Protein AF-A0A2S9M9C8-F1 (afdb_monomer_lite)

Radius of gyration: 14.32 Å; chains: 1; bounding box: 35×39×34 Å

pLDDT: mean 86.21, std 11.8, range [47.25, 96.44]

Structure (mmCIF, N/CA/C/O backbone):
data_AF-A0A2S9M9C8-F1
#
_entry.id   AF-A0A2S9M9C8-F1
#
loop_
_atom_site.group_PDB
_atom_site.id
_atom_site.type_symbol
_atom_site.label_atom_id
_atom_site.label_alt_id
_atom_site.label_comp_id
_atom_site.label_asym_id
_atom_site.label_entity_id
_atom_site.label_seq_id
_atom_site.pdbx_PDB_ins_code
_atom_site.Cartn_x
_atom_site.Cartn_y
_atom_site.Cartn_z
_atom_site.occupancy
_atom_site.B_iso_or_equiv
_atom_site.auth_seq_id
_atom_site.auth_comp_id
_atom_site.auth_asym_id
_atom_site.auth_atom_id
_atom_site.pdbx_PDB_model_num
ATOM 1 N N . MET A 1 1 ? -3.868 0.218 -15.390 1.00 75.62 1 MET A N 1
ATOM 2 C CA . MET A 1 1 ? -3.530 -1.214 -15.630 1.00 75.62 1 MET A CA 1
ATOM 3 C C . MET A 1 1 ? -2.716 -1.787 -14.476 1.00 75.62 1 MET A C 1
ATOM 5 O O . MET A 1 1 ? -2.945 -2.938 -14.125 1.00 75.62 1 MET A O 1
ATOM 9 N N . LEU A 1 2 ? -1.808 -1.004 -13.878 1.00 87.56 2 LEU A N 1
ATOM 10 C CA . LEU A 1 2 ? -1.054 -1.394 -12.682 1.00 87.56 2 LEU A CA 1
ATOM 11 C C . LEU A 1 2 ? -1.980 -1.671 -11.487 1.00 87.56 2 LEU A C 1
ATOM 13 O O . LEU A 1 2 ? -1.859 -2.704 -10.843 1.00 87.56 2 LEU A O 1
ATOM 17 N N . GLU A 1 3 ? -2.962 -0.802 -11.263 1.00 91.44 3 GLU A N 1
ATOM 18 C CA . GLU A 1 3 ? -3.933 -0.852 -10.165 1.00 91.44 3 GLU A CA 1
ATOM 19 C C . GLU A 1 3 ? -4.700 -2.180 -10.150 1.00 91.44 3 GLU A C 1
ATOM 21 O O . GLU A 1 3 ? -4.811 -2.836 -9.120 1.00 91.44 3 GLU A O 1
ATOM 26 N N . ALA A 1 4 ? -5.183 -2.621 -11.315 1.00 91.38 4 ALA A N 1
ATOM 27 C CA . ALA A 1 4 ? -5.888 -3.894 -11.448 1.00 91.38 4 ALA A CA 1
ATOM 28 C C . ALA A 1 4 ? -4.972 -5.093 -11.144 1.00 91.38 4 ALA A C 1
ATOM 30 O O . ALA A 1 4 ? -5.393 -6.037 -10.479 1.00 91.38 4 ALA A O 1
ATOM 31 N N . GLY A 1 5 ? -3.713 -5.051 -11.595 1.00 92.31 5 GLY A N 1
ATOM 32 C CA . GLY A 1 5 ? -2.725 -6.092 -11.303 1.00 92.31 5 GLY A CA 1
ATOM 33 C C . GLY A 1 5 ? -2.401 -6.184 -9.812 1.00 92.31 5 GLY A C 1
ATOM 34 O O . GLY A 1 5 ? -2.420 -7.273 -9.243 1.00 92.31 5 GLY A O 1
ATOM 35 N N . VAL A 1 6 ? -2.186 -5.037 -9.165 1.00 94.50 6 VAL A N 1
ATOM 36 C CA . VAL A 1 6 ? -1.969 -4.946 -7.715 1.00 94.50 6 VAL A CA 1
ATOM 37 C C . VAL A 1 6 ? -3.194 -5.440 -6.951 1.00 94.50 6 VAL A C 1
ATOM 39 O O . VAL A 1 6 ? -3.050 -6.213 -6.009 1.00 94.50 6 VAL A O 1
ATOM 42 N N . GLY A 1 7 ? -4.399 -5.058 -7.377 1.00 93.81 7 GLY A N 1
ATOM 43 C CA . GLY A 1 7 ? -5.638 -5.526 -6.763 1.00 93.81 7 GLY A CA 1
ATOM 44 C C . GLY A 1 7 ? -5.786 -7.047 -6.826 1.00 93.81 7 GLY A C 1
ATOM 45 O O . GLY A 1 7 ? -6.063 -7.681 -5.811 1.00 93.81 7 GLY A O 1
ATOM 46 N N . ASN A 1 8 ? -5.514 -7.652 -7.984 1.00 92.94 8 ASN A N 1
ATOM 47 C CA . ASN A 1 8 ? -5.531 -9.108 -8.132 1.00 92.94 8 ASN A CA 1
ATOM 48 C C . ASN A 1 8 ? -4.472 -9.789 -7.258 1.00 92.94 8 ASN A C 1
ATOM 50 O O . ASN A 1 8 ? -4.750 -10.816 -6.645 1.00 92.94 8 ASN A O 1
ATOM 54 N N . LEU A 1 9 ? -3.270 -9.215 -7.173 1.00 92.50 9 LEU A N 1
ATOM 55 C CA . LEU A 1 9 ? -2.205 -9.739 -6.324 1.00 92.50 9 LEU A CA 1
ATOM 56 C C . LEU A 1 9 ? -2.604 -9.714 -4.844 1.00 92.50 9 LEU A C 1
ATOM 58 O O . LEU A 1 9 ? -2.490 -10.733 -4.169 1.00 92.50 9 LEU A O 1
ATOM 62 N N . MET A 1 10 ? -3.148 -8.597 -4.359 1.00 93.19 10 MET A N 1
ATOM 63 C CA . MET A 1 10 ? -3.658 -8.496 -2.988 1.00 93.19 10 MET A CA 1
ATOM 64 C C . MET A 1 10 ? -4.774 -9.516 -2.722 1.00 93.19 10 MET A C 1
ATOM 66 O O . MET A 1 10 ? -4.770 -10.180 -1.687 1.00 93.19 10 MET A O 1
ATOM 70 N N . PHE A 1 11 ? -5.688 -9.711 -3.676 1.00 92.50 11 PHE A N 1
ATOM 71 C CA . PHE A 1 11 ? -6.727 -10.736 -3.574 1.00 92.50 11 PHE A CA 1
ATOM 72 C C . PHE A 1 11 ? -6.142 -12.154 -3.466 1.00 92.50 11 PHE A C 1
ATOM 74 O O . PHE A 1 11 ? -6.546 -12.917 -2.592 1.00 92.50 11 PHE A O 1
ATOM 81 N N . MET A 1 12 ? -5.145 -12.500 -4.289 1.00 90.44 12 MET A N 1
ATOM 82 C CA . MET A 1 12 ? -4.457 -13.800 -4.212 1.00 90.44 12 MET A CA 1
ATOM 83 C C . MET A 1 12 ? -3.737 -14.011 -2.872 1.00 90.44 12 MET A C 1
ATOM 85 O O . MET A 1 12 ? -3.585 -15.144 -2.419 1.00 90.44 12 MET A O 1
ATOM 89 N N . TYR A 1 13 ? -3.338 -12.925 -2.209 1.00 90.38 13 TYR A N 1
ATOM 90 C CA . TYR A 1 13 ? -2.765 -12.947 -0.863 1.00 90.38 13 TYR A CA 1
ATOM 91 C C . TYR A 1 13 ? -3.808 -13.028 0.262 1.00 90.38 13 TYR A C 1
ATOM 93 O O . TYR A 1 13 ? -3.425 -13.074 1.429 1.00 90.38 13 TYR A O 1
ATOM 101 N N . GLY A 1 14 ? -5.103 -13.072 -0.067 1.00 91.31 14 GLY A N 1
ATOM 102 C CA . GLY A 1 14 ? -6.199 -13.232 0.890 1.00 91.31 14 GLY A CA 1
ATOM 103 C C . GLY A 1 14 ? -6.798 -11.924 1.408 1.00 91.31 14 GLY A C 1
ATOM 104 O O . GLY A 1 14 ? -7.544 -11.952 2.385 1.00 91.31 14 GLY A O 1
ATOM 105 N N . PHE A 1 15 ? -6.486 -10.781 0.790 1.00 94.69 15 PHE A N 1
ATOM 106 C CA . PHE A 1 15 ? -7.106 -9.505 1.144 1.00 94.69 15 PHE A CA 1
ATOM 107 C C . PHE A 1 15 ? -8.473 -9.339 0.470 1.00 94.69 15 PHE A C 1
ATOM 109 O O . PHE A 1 15 ? -8.662 -9.692 -0.696 1.00 94.69 15 PHE A O 1
ATOM 116 N N . ALA A 1 16 ? -9.409 -8.702 1.171 1.00 94.69 16 ALA A N 1
ATOM 117 C CA . ALA A 1 16 ? -10.585 -8.113 0.544 1.00 94.69 16 ALA A CA 1
ATOM 118 C C . ALA A 1 16 ? -10.184 -6.782 -0.107 1.00 94.69 16 ALA A C 1
ATOM 120 O O . ALA A 1 16 ? -9.731 -5.864 0.578 1.00 94.69 16 ALA A O 1
ATOM 121 N N . VAL A 1 17 ? -10.328 -6.672 -1.429 1.00 93.94 17 VAL A N 1
ATOM 122 C CA . VAL A 1 17 ? -9.839 -5.519 -2.199 1.00 93.94 17 VAL A CA 1
ATOM 123 C C . VAL A 1 17 ? -11.003 -4.687 -2.717 1.00 93.94 17 VAL A C 1
ATOM 125 O O . VAL A 1 17 ? -11.878 -5.195 -3.412 1.00 93.94 17 VAL A O 1
ATOM 128 N N . ASN A 1 18 ? -10.975 -3.391 -2.418 1.00 88.69 18 ASN A N 1
ATOM 129 C CA . ASN A 1 18 ? -11.917 -2.405 -2.929 1.00 88.69 18 ASN A CA 1
ATOM 130 C C . ASN A 1 18 ? -11.172 -1.441 -3.864 1.00 88.69 18 ASN A C 1
ATOM 132 O O . ASN A 1 18 ? -10.423 -0.588 -3.377 1.00 88.69 18 ASN A O 1
ATOM 136 N N . PRO A 1 19 ? -11.339 -1.559 -5.193 1.00 81.88 19 PRO A N 1
ATOM 137 C CA . PRO A 1 19 ? -10.833 -0.557 -6.117 1.00 81.88 19 PRO A CA 1
ATOM 138 C C . PRO A 1 19 ? -11.660 0.721 -5.973 1.00 81.88 19 PRO A C 1
ATOM 140 O O . PRO A 1 19 ? -12.880 0.704 -6.134 1.00 81.88 19 PRO A O 1
ATOM 143 N N . LEU A 1 20 ? -10.997 1.825 -5.640 1.00 78.25 20 LEU A N 1
ATOM 144 C CA . LEU A 1 20 ? -11.653 3.111 -5.399 1.00 78.25 20 LEU A CA 1
ATOM 145 C C . LEU A 1 20 ? -11.458 4.098 -6.552 1.00 78.25 20 LEU A C 1
ATOM 147 O O . LEU A 1 20 ? -12.177 5.093 -6.630 1.00 78.25 20 LEU A O 1
ATOM 151 N N . SER A 1 21 ? -10.546 3.805 -7.480 1.00 62.62 21 SER A N 1
ATOM 152 C CA . SER A 1 21 ? -10.383 4.539 -8.733 1.00 62.62 21 SER A CA 1
ATOM 153 C C . SER A 1 21 ? -11.603 4.338 -9.649 1.00 62.62 21 SER A C 1
ATOM 155 O O . SER A 1 21 ? -11.618 3.535 -10.578 1.00 62.62 21 SER A O 1
ATOM 157 N N . SER A 1 22 ? -12.672 5.086 -9.376 1.00 53.38 22 SER A N 1
ATOM 158 C CA . SER A 1 22 ? -13.850 5.216 -10.236 1.00 53.38 22 SER A CA 1
ATOM 159 C C . SER A 1 22 ? -14.117 6.690 -10.548 1.00 53.38 22 SER A C 1
ATOM 161 O O . SER A 1 22 ? -13.719 7.581 -9.797 1.00 53.38 22 SER A O 1
ATOM 163 N N . HIS A 1 23 ? -14.815 6.961 -11.655 1.00 47.25 23 HIS A N 1
ATOM 164 C CA . HIS A 1 23 ? -15.101 8.303 -12.190 1.00 47.25 23 HIS A CA 1
ATOM 165 C C . HIS A 1 23 ? -15.814 9.283 -11.227 1.00 47.25 23 HIS A C 1
ATOM 167 O O . HIS A 1 23 ? -16.009 10.442 -11.587 1.00 47.25 23 HIS A O 1
ATOM 173 N N . PHE A 1 24 ? -16.199 8.849 -10.024 1.00 47.38 24 PHE A N 1
ATOM 174 C CA . PHE A 1 24 ? -16.956 9.635 -9.047 1.00 47.38 24 PHE A CA 1
ATOM 175 C C . PHE A 1 24 ? -16.119 10.155 -7.868 1.00 47.38 24 PHE A C 1
ATOM 177 O O . PHE A 1 24 ? -16.614 10.973 -7.097 1.00 47.38 24 PHE A O 1
ATOM 184 N N . THR A 1 25 ? -14.861 9.725 -7.724 1.00 53.81 25 THR A N 1
ATOM 185 C CA . THR A 1 25 ? -13.997 10.120 -6.602 1.00 53.81 25 THR A CA 1
ATOM 186 C C . THR A 1 25 ? -12.633 10.579 -7.108 1.00 53.81 25 THR A C 1
ATOM 188 O O . THR A 1 25 ? -11.724 9.779 -7.304 1.00 53.81 25 THR A O 1
ATOM 191 N N . THR A 1 26 ? -12.474 11.885 -7.319 1.00 54.28 26 THR A N 1
ATOM 192 C CA . THR A 1 26 ? -11.226 12.491 -7.821 1.00 54.28 26 THR A CA 1
ATOM 193 C C . THR A 1 26 ? -10.076 12.508 -6.809 1.00 54.28 26 THR A C 1
ATOM 195 O O . THR A 1 26 ? -8.959 12.837 -7.191 1.00 54.28 26 THR A O 1
ATOM 198 N N . ASP A 1 27 ? -10.334 12.171 -5.540 1.00 64.00 27 ASP A N 1
ATOM 199 C CA . ASP A 1 27 ? -9.355 12.280 -4.443 1.00 64.00 27 ASP A CA 1
ATOM 200 C C . ASP A 1 27 ? -9.261 11.006 -3.575 1.00 64.00 27 ASP A C 1
ATOM 202 O O . ASP A 1 27 ? -8.746 11.024 -2.458 1.00 64.00 27 ASP A O 1
ATOM 206 N N . ALA A 1 28 ? -9.777 9.874 -4.066 1.00 71.25 28 ALA A N 1
ATOM 207 C CA . ALA A 1 28 ? -9.666 8.591 -3.369 1.00 71.25 28 ALA A CA 1
ATOM 208 C C . ALA A 1 28 ? -8.297 7.935 -3.607 1.00 71.25 28 ALA A C 1
ATOM 210 O O . ALA A 1 28 ? -7.618 8.251 -4.581 1.00 71.25 28 ALA A O 1
ATOM 211 N N . ALA A 1 29 ? -7.879 7.045 -2.697 1.00 81.75 29 ALA A N 1
ATOM 212 C CA . ALA A 1 29 ? -6.753 6.139 -2.954 1.00 81.75 29 ALA A CA 1
ATOM 213 C C . ALA A 1 29 ? -7.054 5.249 -4.168 1.00 81.75 29 ALA A C 1
ATOM 215 O O . ALA A 1 29 ? -8.223 5.059 -4.496 1.00 81.75 29 ALA A O 1
ATOM 216 N N . ASP A 1 30 ? -6.043 4.670 -4.812 1.00 88.75 30 ASP A N 1
ATOM 217 C CA . ASP A 1 30 ? -6.299 3.766 -5.939 1.00 88.75 30 ASP A CA 1
ATOM 218 C C . ASP A 1 30 ? -7.029 2.499 -5.471 1.00 88.75 30 ASP A C 1
ATOM 220 O O . ASP A 1 30 ? -8.019 2.083 -6.084 1.00 88.75 30 ASP A O 1
ATOM 224 N N . LEU A 1 31 ? -6.568 1.907 -4.362 1.00 92.44 31 LEU A N 1
ATOM 225 C CA . LEU A 1 31 ? -7.139 0.694 -3.774 1.00 92.44 31 LEU A CA 1
ATOM 226 C C . LEU A 1 31 ? -7.152 0.774 -2.240 1.00 92.44 31 LEU A C 1
ATOM 228 O O . LEU A 1 31 ? -6.243 1.332 -1.621 1.00 92.44 31 LEU A O 1
ATOM 232 N N . LEU A 1 32 ? -8.136 0.117 -1.626 1.00 94.31 32 LEU A N 1
ATOM 233 C CA . LEU A 1 32 ? -8.059 -0.333 -0.234 1.00 94.31 32 LEU A CA 1
ATOM 234 C C . LEU A 1 32 ? -7.975 -1.856 -0.207 1.00 94.31 32 LEU A C 1
ATOM 236 O O . LEU A 1 32 ? -8.789 -2.523 -0.845 1.00 94.31 32 LEU A O 1
ATOM 240 N N . ALA A 1 33 ? -7.033 -2.402 0.555 1.00 95.56 33 ALA A N 1
ATOM 241 C CA . ALA A 1 33 ? -6.942 -3.837 0.804 1.00 95.56 33 ALA A CA 1
ATOM 242 C C . ALA A 1 33 ? -7.103 -4.112 2.301 1.00 95.56 33 ALA A C 1
ATOM 244 O O . ALA A 1 33 ? -6.382 -3.547 3.118 1.00 95.56 33 ALA A O 1
ATOM 245 N N . VAL A 1 34 ? -8.055 -4.968 2.661 1.00 96.44 34 VAL A N 1
ATOM 246 C CA . VAL A 1 34 ? -8.406 -5.278 4.051 1.00 96.44 34 VAL A CA 1
ATOM 247 C C . VAL A 1 34 ? -8.031 -6.724 4.355 1.00 96.44 34 VAL A C 1
ATOM 249 O O . VAL A 1 34 ? -8.436 -7.642 3.642 1.00 96.44 34 VAL A O 1
ATOM 252 N N . SER A 1 35 ? -7.220 -6.914 5.390 1.00 96.06 35 SER A N 1
ATOM 253 C CA . SER A 1 35 ? -6.862 -8.237 5.915 1.00 96.06 35 SER A CA 1
ATOM 254 C C . SER A 1 35 ? -8.021 -8.849 6.723 1.00 96.06 35 SER A C 1
ATOM 256 O O . SER A 1 35 ? -8.894 -8.105 7.176 1.00 96.06 35 SER A O 1
ATOM 258 N N . PRO A 1 36 ? -8.061 -10.175 6.940 1.00 94.81 36 PRO A N 1
ATOM 259 C CA . PRO A 1 36 ? -9.093 -10.821 7.753 1.00 94.81 36 PRO A CA 1
ATOM 260 C C . PRO A 1 36 ? -9.236 -10.256 9.173 1.00 94.81 36 PRO A C 1
ATOM 262 O O . PRO A 1 36 ? -10.360 -10.148 9.659 1.00 94.81 36 PRO A O 1
ATOM 265 N N . ASN A 1 37 ? -8.143 -9.824 9.813 1.00 94.12 37 ASN A N 1
ATOM 266 C CA . ASN A 1 37 ? -8.190 -9.153 11.120 1.00 94.12 37 ASN A CA 1
ATOM 267 C C . ASN A 1 37 ? -8.665 -7.691 11.054 1.00 94.12 37 ASN A C 1
ATOM 269 O O . ASN A 1 37 ? -8.708 -7.014 12.076 1.00 94.12 37 ASN A O 1
ATOM 273 N N . GLY A 1 38 ? -9.007 -7.180 9.871 1.00 93.88 38 GLY A N 1
ATOM 274 C CA . GLY A 1 38 ? -9.546 -5.836 9.675 1.00 93.88 38 GLY A CA 1
ATOM 275 C C . GLY A 1 38 ? -8.496 -4.745 9.460 1.00 93.88 38 GLY A C 1
ATOM 276 O O . GLY A 1 38 ? -8.873 -3.603 9.212 1.00 93.88 38 GLY A O 1
ATOM 277 N N . ASN A 1 39 ? -7.194 -5.060 9.502 1.00 95.88 39 ASN A N 1
ATOM 278 C CA . ASN A 1 39 ? -6.160 -4.077 9.168 1.00 95.88 39 ASN A CA 1
ATOM 279 C C . ASN A 1 39 ? -6.263 -3.675 7.693 1.00 95.88 39 ASN A C 1
ATOM 281 O O . ASN A 1 39 ? -6.507 -4.530 6.834 1.00 95.88 39 ASN A O 1
ATOM 285 N N . VAL A 1 40 ? -6.042 -2.394 7.405 1.00 95.69 40 VAL A N 1
ATOM 286 C CA . VAL A 1 40 ? -6.279 -1.794 6.090 1.00 95.69 40 VAL A CA 1
ATOM 287 C C . VAL A 1 40 ? -4.982 -1.266 5.491 1.00 95.69 40 VAL A C 1
ATOM 289 O O . VAL A 1 40 ? -4.291 -0.454 6.097 1.00 95.69 40 VAL A O 1
ATOM 292 N N . ALA A 1 41 ? -4.666 -1.677 4.267 1.00 96.25 41 ALA A N 1
ATOM 293 C CA . ALA A 1 41 ? -3.656 -1.037 3.439 1.00 96.25 41 ALA A CA 1
ATOM 294 C C . ALA A 1 41 ? -4.321 -0.005 2.516 1.00 96.25 41 ALA A C 1
ATOM 296 O O . ALA A 1 41 ? -5.242 -0.336 1.764 1.00 96.25 41 ALA A O 1
ATOM 297 N N . VAL A 1 42 ? -3.843 1.239 2.568 1.00 95.31 42 VAL A N 1
ATOM 298 C CA . VAL A 1 42 ? -4.247 2.330 1.670 1.00 95.31 42 VAL A CA 1
ATOM 299 C C . VAL A 1 42 ? -3.209 2.413 0.566 1.00 95.31 42 VAL A C 1
ATOM 301 O O . VAL A 1 42 ? -2.055 2.728 0.844 1.00 95.31 42 VAL A O 1
ATOM 304 N N . ILE A 1 43 ? -3.588 2.087 -0.668 1.00 94.81 43 ILE A N 1
ATOM 305 C CA . ILE A 1 43 ? -2.624 1.807 -1.733 1.00 94.81 43 ILE A CA 1
ATOM 306 C C . ILE A 1 43 ? -2.717 2.854 -2.837 1.00 94.81 43 ILE A C 1
ATOM 308 O O . ILE A 1 43 ? -3.797 3.174 -3.333 1.00 94.81 43 ILE A O 1
ATOM 312 N N . GLU A 1 44 ? -1.553 3.331 -3.257 1.00 93.31 44 GLU A N 1
ATOM 313 C CA . GLU A 1 44 ? -1.358 4.204 -4.406 1.00 93.31 44 GLU A CA 1
ATOM 314 C C . GLU A 1 44 ? -0.398 3.576 -5.403 1.00 93.31 44 GLU A C 1
ATOM 316 O O . GLU A 1 44 ? 0.706 3.182 -5.047 1.00 93.31 44 GLU A O 1
ATOM 321 N N . CYS A 1 45 ? -0.792 3.524 -6.666 1.00 92.44 45 CYS A N 1
ATOM 322 C CA . CYS A 1 45 ? -0.021 2.957 -7.756 1.00 92.44 45 CYS A CA 1
ATOM 323 C C . CYS A 1 45 ? 0.591 4.077 -8.607 1.00 92.44 45 CYS A C 1
ATOM 325 O O . CYS A 1 45 ? -0.032 5.096 -8.902 1.00 92.44 45 CYS A O 1
ATOM 327 N N . THR A 1 46 ? 1.840 3.924 -9.025 1.00 91.50 46 THR A N 1
ATOM 328 C CA . THR A 1 46 ? 2.493 4.852 -9.955 1.00 91.50 46 THR A CA 1
ATOM 329 C C . THR A 1 46 ? 3.425 4.098 -10.890 1.00 91.50 46 THR A C 1
ATOM 331 O O . THR A 1 46 ? 3.992 3.075 -10.530 1.00 91.50 46 THR A O 1
ATOM 334 N N . THR A 1 47 ? 3.606 4.593 -12.108 1.00 89.12 47 THR A N 1
ATOM 335 C CA . THR A 1 47 ? 4.599 4.046 -13.046 1.00 89.12 47 THR A CA 1
ATOM 336 C C . THR A 1 47 ? 5.866 4.900 -13.130 1.00 89.12 47 THR A C 1
ATOM 338 O O . THR A 1 47 ? 6.741 4.629 -13.946 1.00 89.12 47 THR A O 1
ATOM 341 N N . GLY A 1 48 ? 5.955 5.959 -12.321 1.00 85.50 48 GLY A N 1
ATOM 342 C CA . GLY A 1 48 ? 7.086 6.885 -12.272 1.00 85.50 48 GLY A CA 1
ATOM 343 C C . GLY A 1 48 ? 7.496 7.207 -10.837 1.00 85.50 48 GLY A C 1
ATOM 344 O O . GLY A 1 48 ? 7.238 6.424 -9.920 1.00 85.50 48 GLY A O 1
ATOM 345 N N . ALA A 1 49 ? 8.121 8.372 -10.642 1.00 86.75 49 ALA A N 1
ATOM 346 C CA . ALA A 1 49 ? 8.612 8.801 -9.335 1.00 86.75 49 ALA A CA 1
ATOM 347 C C . ALA A 1 49 ? 7.508 8.746 -8.263 1.00 86.75 49 ALA A C 1
ATOM 349 O O . ALA A 1 49 ? 6.382 9.206 -8.481 1.00 86.75 49 ALA A O 1
ATOM 350 N N . ILE A 1 50 ? 7.845 8.191 -7.097 1.00 88.31 50 ILE A N 1
ATOM 351 C CA . ILE A 1 50 ? 6.894 7.981 -5.993 1.00 88.31 50 ILE A CA 1
ATOM 352 C C . ILE A 1 50 ? 6.449 9.294 -5.340 1.00 88.31 50 ILE A C 1
ATOM 354 O O . ILE A 1 50 ? 5.333 9.389 -4.833 1.00 88.31 50 ILE A O 1
ATOM 358 N N . ASN A 1 51 ? 7.284 10.333 -5.419 1.00 82.12 51 ASN A N 1
ATOM 359 C CA . ASN A 1 51 ? 7.008 11.666 -4.893 1.00 82.12 51 ASN A CA 1
ATOM 360 C C . ASN A 1 51 ? 6.691 12.684 -6.002 1.00 82.12 51 ASN A C 1
ATOM 362 O O . ASN A 1 51 ? 7.215 13.794 -6.031 1.00 82.12 51 ASN A O 1
ATOM 366 N N . ASN A 1 52 ? 5.833 12.310 -6.951 1.00 75.62 52 ASN A N 1
ATOM 367 C CA . ASN A 1 52 ? 5.353 13.247 -7.964 1.00 75.62 52 ASN A CA 1
ATOM 368 C C . ASN A 1 52 ? 4.110 14.002 -7.455 1.00 75.62 52 ASN A C 1
ATOM 370 O O . ASN A 1 52 ? 3.196 13.386 -6.907 1.00 75.62 52 ASN A O 1
ATOM 374 N N . ASN A 1 53 ? 4.053 15.326 -7.631 1.00 73.38 53 ASN A N 1
ATOM 375 C CA . ASN A 1 53 ? 2.889 16.167 -7.300 1.00 73.38 53 ASN A CA 1
ATOM 376 C C . ASN A 1 53 ? 2.331 16.004 -5.864 1.00 73.38 53 ASN A C 1
ATOM 378 O O . ASN A 1 53 ? 1.118 16.075 -5.650 1.00 73.38 53 ASN A O 1
ATOM 382 N N . GLY A 1 54 ? 3.194 15.755 -4.871 1.00 80.00 54 GLY A N 1
ATOM 383 C CA . GLY A 1 54 ? 2.782 15.614 -3.465 1.00 80.00 54 GLY A CA 1
ATOM 384 C C . GLY A 1 54 ? 1.987 14.337 -3.160 1.00 80.00 54 GLY A C 1
ATOM 385 O O . GLY A 1 54 ? 1.277 14.277 -2.155 1.00 80.00 54 GLY A O 1
ATOM 386 N N . LYS A 1 55 ? 2.090 13.311 -4.017 1.00 83.06 55 LYS A N 1
ATOM 387 C CA . LYS A 1 55 ? 1.357 12.041 -3.895 1.00 83.06 55 LYS A CA 1
ATOM 388 C C . LYS A 1 55 ? 1.578 11.342 -2.547 1.00 83.06 55 LYS A C 1
ATOM 390 O O . LYS A 1 55 ? 0.612 10.858 -1.960 1.00 83.06 55 LYS A O 1
ATOM 395 N N . LEU A 1 56 ? 2.803 11.374 -2.011 1.00 89.12 56 LEU A N 1
ATOM 396 C CA . LEU A 1 56 ? 3.112 10.834 -0.678 1.00 89.12 56 LEU A CA 1
ATOM 397 C C . LEU A 1 56 ? 2.330 11.548 0.432 1.00 89.12 56 LEU A C 1
ATOM 399 O O . LEU A 1 56 ? 1.740 10.895 1.287 1.0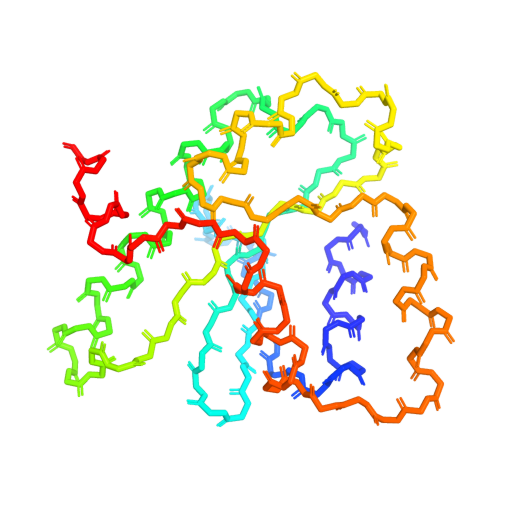0 89.12 56 LEU A O 1
ATOM 403 N N . SER A 1 57 ? 2.264 12.882 0.392 1.00 89.19 57 SER A N 1
ATOM 404 C CA . SER A 1 57 ? 1.511 13.669 1.375 1.00 89.19 57 SER A CA 1
ATOM 405 C C . SER A 1 57 ? 0.010 13.384 1.303 1.00 89.19 57 SER A C 1
ATOM 407 O O . SER A 1 57 ? -0.637 13.223 2.332 1.00 89.19 57 SER A O 1
ATOM 409 N N . LYS A 1 58 ? -0.549 13.248 0.093 1.00 89.25 58 LYS A N 1
ATOM 410 C CA . LYS A 1 58 ? -1.962 12.872 -0.091 1.00 89.25 58 LYS A CA 1
ATOM 411 C C . LYS A 1 58 ? -2.260 11.461 0.411 1.00 89.25 58 LYS A C 1
ATOM 413 O O . LYS A 1 58 ? -3.325 11.206 0.968 1.00 89.25 58 LYS A O 1
ATOM 418 N N . LEU A 1 59 ? -1.336 10.523 0.207 1.00 91.44 59 LEU A N 1
ATOM 419 C CA . LEU A 1 59 ? -1.463 9.171 0.741 1.00 91.44 59 LEU A CA 1
ATOM 420 C C . LEU A 1 59 ? -1.491 9.178 2.273 1.00 91.44 59 LEU A C 1
ATOM 422 O O . LEU A 1 59 ? -2.384 8.566 2.853 1.00 91.44 59 LEU A O 1
ATOM 426 N N . LEU A 1 60 ? -0.583 9.918 2.909 1.00 91.75 60 LEU A N 1
ATOM 427 C CA . LEU A 1 60 ? -0.558 10.071 4.365 1.00 91.75 60 LEU A CA 1
ATOM 428 C C . LEU A 1 60 ? -1.846 10.700 4.896 1.00 91.75 60 LEU A C 1
ATOM 430 O O . LEU A 1 60 ? -2.450 10.143 5.805 1.00 91.75 60 LEU A O 1
ATOM 434 N N . ALA A 1 61 ? -2.323 11.785 4.279 1.00 90.38 61 ALA A N 1
ATOM 435 C CA . ALA A 1 61 ? -3.576 12.431 4.671 1.00 90.38 61 ALA A CA 1
ATOM 436 C C . ALA A 1 61 ? -4.775 11.467 4.603 1.00 90.38 61 ALA A C 1
ATOM 438 O O . ALA A 1 61 ? -5.616 11.445 5.499 1.00 90.38 61 ALA A O 1
ATOM 439 N N . ARG A 1 62 ? -4.842 10.616 3.570 1.00 89.62 62 ARG A N 1
ATOM 440 C CA . ARG A 1 62 ? -5.905 9.605 3.442 1.00 89.62 62 ARG A CA 1
ATOM 441 C C . ARG A 1 62 ? -5.777 8.482 4.463 1.00 89.62 62 ARG A C 1
ATOM 443 O O . ARG A 1 62 ? -6.794 8.046 4.996 1.00 89.62 62 ARG A O 1
ATOM 450 N N . ALA A 1 63 ? -4.558 8.031 4.747 1.00 92.88 63 ALA A N 1
ATOM 451 C CA . ALA A 1 63 ? -4.310 7.042 5.790 1.00 92.88 63 ALA A CA 1
ATOM 452 C C . ALA A 1 63 ? -4.696 7.585 7.176 1.00 92.88 63 ALA A C 1
ATOM 454 O O . ALA A 1 63 ? -5.397 6.901 7.917 1.00 92.88 63 ALA A O 1
ATOM 455 N N . ALA A 1 64 ? -4.330 8.832 7.484 1.00 92.38 64 ALA A N 1
ATOM 456 C CA . ALA A 1 64 ? -4.689 9.510 8.726 1.00 92.38 64 ALA A CA 1
ATOM 457 C C . ALA A 1 64 ? -6.208 9.685 8.871 1.00 92.38 64 ALA A C 1
ATOM 459 O O . ALA A 1 64 ? -6.773 9.314 9.894 1.00 92.38 64 ALA A O 1
ATOM 460 N N . ALA A 1 65 ? -6.892 10.160 7.825 1.00 91.25 65 ALA A N 1
ATOM 461 C CA . ALA A 1 65 ? -8.346 10.318 7.842 1.00 91.25 65 ALA A CA 1
ATOM 462 C C . ALA A 1 65 ? -9.090 8.979 7.995 1.00 91.25 65 ALA A C 1
ATOM 464 O O . ALA A 1 65 ? -10.167 8.926 8.590 1.00 91.25 65 ALA A O 1
ATOM 465 N N . LEU A 1 66 ? -8.548 7.887 7.442 1.00 91.88 66 LEU A N 1
ATOM 466 C CA . LEU A 1 66 ? -9.098 6.552 7.661 1.00 91.88 66 LEU A CA 1
ATOM 467 C C . LEU A 1 66 ? -8.881 6.098 9.107 1.00 91.88 66 LEU A C 1
ATOM 469 O O . LEU A 1 66 ? -9.827 5.619 9.726 1.00 91.88 66 LEU A O 1
ATOM 473 N N . LEU A 1 67 ? -7.671 6.271 9.640 1.00 93.75 67 LEU A N 1
ATOM 474 C CA . LEU A 1 67 ? -7.340 5.919 11.019 1.00 93.75 67 LEU A CA 1
ATOM 475 C C . LEU A 1 67 ? -8.249 6.655 12.015 1.00 93.75 67 LEU A C 1
ATOM 477 O O . LEU A 1 67 ? -8.876 6.011 12.849 1.00 93.75 67 LEU A O 1
ATOM 481 N N . GLU A 1 68 ? -8.421 7.968 11.854 1.00 92.31 68 GLU A N 1
ATOM 482 C CA . GLU A 1 68 ? -9.304 8.784 12.696 1.00 92.31 68 GLU A CA 1
ATOM 483 C C . GLU A 1 68 ? -10.754 8.266 12.673 1.00 92.31 68 GLU A C 1
ATOM 485 O O . GLU A 1 68 ? -11.412 8.150 13.707 1.00 92.31 68 GLU A O 1
ATOM 490 N N . LYS A 1 69 ? -11.264 7.876 11.498 1.00 91.31 69 LYS A N 1
ATOM 491 C CA . LYS A 1 69 ? -12.604 7.277 11.384 1.00 91.31 69 LYS A CA 1
ATOM 492 C C . LYS A 1 69 ? -12.696 5.917 12.071 1.00 91.31 69 LYS A C 1
ATOM 494 O O . LYS A 1 69 ? -13.732 5.603 12.659 1.00 91.31 69 LYS A O 1
ATOM 499 N N . LEU A 1 70 ? -11.653 5.093 11.994 1.00 92.38 70 LEU A N 1
ATOM 500 C CA . LEU A 1 70 ? -11.615 3.810 12.697 1.00 92.38 70 LEU A CA 1
ATOM 501 C C . LEU A 1 70 ? -11.634 4.025 14.216 1.00 92.38 70 LEU A C 1
ATOM 503 O O . LEU A 1 70 ? -12.402 3.357 14.906 1.00 92.38 70 LEU A O 1
ATOM 507 N N . GLU A 1 71 ? -10.896 5.011 14.728 1.00 93.06 71 GLU A N 1
ATOM 508 C CA . GLU A 1 71 ? -10.932 5.398 16.143 1.00 93.06 71 GLU A CA 1
ATOM 509 C C . GLU A 1 71 ? -12.328 5.876 16.567 1.00 93.06 71 GLU A C 1
ATOM 511 O O . GLU A 1 71 ? -12.900 5.356 17.528 1.00 93.06 71 GLU A O 1
ATOM 516 N N . GLN A 1 72 ? -12.929 6.795 15.804 1.00 93.38 72 GLN A N 1
ATOM 517 C CA . GLN A 1 72 ? -14.266 7.340 16.075 1.00 93.38 72 GLN A CA 1
ATOM 518 C C . GLN A 1 72 ? -15.377 6.280 16.024 1.00 93.38 72 GLN A C 1
ATOM 520 O O . GLN A 1 72 ? -16.409 6.430 16.678 1.00 93.38 72 GLN A O 1
ATOM 525 N N . THR A 1 73 ? -15.180 5.201 15.263 1.00 92.81 73 THR A N 1
ATOM 526 C CA . THR A 1 73 ? -16.147 4.097 15.131 1.00 92.81 73 THR A CA 1
ATOM 527 C C . THR A 1 73 ? -15.893 2.940 16.102 1.00 92.81 73 THR A C 1
ATOM 529 O O . THR A 1 73 ? -16.564 1.913 16.008 1.00 92.81 73 THR A O 1
ATOM 532 N N . GLY A 1 74 ? -14.970 3.095 17.059 1.00 92.00 74 GLY A N 1
ATOM 533 C CA . GLY A 1 74 ? -14.710 2.099 18.102 1.00 92.00 74 GLY A CA 1
ATOM 534 C C . GLY A 1 74 ? -13.745 0.984 17.693 1.00 92.00 74 GLY A C 1
ATOM 535 O O . GLY A 1 74 ? -13.696 -0.052 18.355 1.00 92.00 74 GLY A O 1
ATOM 536 N N . ASN A 1 75 ? -12.946 1.194 16.643 1.00 94.00 75 ASN A N 1
ATOM 537 C CA . ASN A 1 75 ? -11.958 0.240 16.137 1.00 94.00 75 ASN A CA 1
ATOM 538 C C . ASN A 1 75 ? -10.499 0.743 16.257 1.00 94.00 75 ASN A C 1
ATOM 540 O O . ASN A 1 75 ? -9.729 0.570 15.313 1.00 94.00 75 ASN A O 1
ATOM 544 N N . PRO A 1 76 ? -10.064 1.321 17.399 1.00 91.50 76 PRO A N 1
ATOM 545 C CA . PRO A 1 76 ? -8.728 1.921 17.536 1.00 91.50 76 PRO A CA 1
ATOM 546 C C . PRO A 1 76 ? -7.578 0.899 17.512 1.00 91.50 76 PRO A C 1
ATOM 548 O O . PRO A 1 76 ? -6.413 1.267 17.503 1.00 91.50 76 PRO A O 1
ATOM 551 N N . HIS A 1 77 ? -7.888 -0.397 17.554 1.00 91.00 77 HIS A N 1
ATOM 552 C CA . HIS A 1 77 ? -6.903 -1.475 17.489 1.00 91.00 77 HIS A CA 1
ATOM 553 C C . HIS A 1 77 ? -6.513 -1.837 16.046 1.00 91.00 77 HIS A C 1
ATOM 555 O O . HIS A 1 77 ? -5.523 -2.543 15.846 1.00 91.00 77 HIS A O 1
ATOM 561 N N . LEU A 1 78 ? -7.301 -1.405 15.053 1.00 93.88 78 LEU A N 1
ATOM 562 C CA . LEU A 1 78 ? -7.045 -1.701 13.648 1.00 93.88 78 LEU A CA 1
ATOM 563 C C . LEU A 1 78 ? -5.916 -0.833 13.112 1.00 93.88 78 LEU A C 1
ATOM 565 O O . LEU A 1 78 ? -5.819 0.357 13.405 1.00 93.88 78 LEU A O 1
ATOM 569 N N . LYS A 1 79 ? -5.073 -1.433 12.276 1.00 94.50 79 LYS A N 1
ATOM 570 C CA . LYS A 1 79 ? -3.927 -0.753 11.684 1.00 94.50 79 LYS A CA 1
ATOM 571 C C . LYS A 1 79 ? -4.234 -0.225 10.295 1.00 94.50 79 LYS A C 1
ATOM 573 O O . LYS A 1 79 ? -4.889 -0.899 9.503 1.00 94.50 79 LYS A O 1
ATOM 578 N N . VAL A 1 80 ? -3.689 0.952 9.988 1.00 95.12 80 VAL A N 1
ATOM 579 C CA . VAL A 1 80 ? -3.738 1.555 8.653 1.00 95.12 80 VAL A CA 1
ATOM 580 C C . VAL A 1 80 ? -2.324 1.695 8.102 1.00 95.12 80 VAL A C 1
ATOM 582 O O . VAL A 1 80 ? -1.523 2.453 8.640 1.00 95.12 80 VAL A O 1
ATOM 585 N N . LEU A 1 81 ? -2.026 0.970 7.024 1.00 95.56 81 LEU A N 1
ATOM 586 C CA . LEU A 1 81 ? -0.725 0.971 6.358 1.00 95.56 81 LEU A CA 1
ATOM 587 C C . LEU A 1 81 ? -0.802 1.753 5.034 1.00 95.56 81 LEU A C 1
ATOM 589 O O . LEU A 1 81 ? -1.420 1.267 4.084 1.00 95.56 81 LEU A O 1
ATOM 593 N N . PRO A 1 82 ? -0.182 2.939 4.921 1.00 95.38 82 PRO A N 1
ATOM 594 C CA . PRO A 1 82 ? -0.013 3.593 3.630 1.00 95.38 82 PRO A CA 1
ATOM 595 C C . PRO A 1 82 ? 1.027 2.847 2.782 1.00 95.38 82 PRO A C 1
ATOM 597 O O . PRO A 1 82 ? 2.152 2.611 3.221 1.00 95.38 82 PRO A O 1
ATOM 600 N N . VAL A 1 83 ? 0.659 2.504 1.547 1.00 95.75 83 VAL A N 1
ATOM 601 C CA . VAL A 1 83 ? 1.502 1.777 0.592 1.00 95.75 83 VAL A CA 1
ATOM 602 C C . VAL A 1 83 ? 1.578 2.533 -0.730 1.00 95.75 83 VAL A C 1
ATOM 604 O O . VAL A 1 83 ? 0.553 2.854 -1.331 1.00 95.75 83 VAL A O 1
ATOM 607 N N . VAL A 1 84 ? 2.791 2.760 -1.228 1.00 95.00 84 VAL A N 1
ATOM 608 C CA . VAL A 1 84 ? 3.019 3.147 -2.623 1.00 95.00 84 VAL A CA 1
ATOM 609 C C . VAL A 1 84 ? 3.560 1.954 -3.382 1.00 95.00 84 VAL A C 1
ATOM 611 O O . VAL A 1 84 ? 4.579 1.383 -3.011 1.00 95.00 84 VAL A O 1
ATOM 614 N N . VAL A 1 85 ? 2.900 1.612 -4.477 1.00 95.62 85 VAL A N 1
ATOM 615 C CA . VAL A 1 85 ? 3.352 0.612 -5.433 1.00 95.62 85 VAL A CA 1
ATOM 616 C C . VAL A 1 85 ? 3.892 1.316 -6.667 1.00 95.62 85 VAL A C 1
ATOM 618 O O . VAL A 1 85 ? 3.218 2.169 -7.249 1.00 95.62 85 VAL A O 1
ATOM 621 N N . THR A 1 86 ? 5.096 0.948 -7.093 1.00 94.56 86 THR A N 1
ATOM 622 C CA . THR A 1 86 ? 5.732 1.496 -8.290 1.00 94.56 86 THR A CA 1
ATOM 623 C C . THR A 1 86 ? 6.280 0.417 -9.211 1.00 94.56 86 THR A C 1
ATOM 625 O O . THR A 1 86 ? 6.726 -0.635 -8.765 1.00 94.56 86 THR A O 1
ATOM 628 N N . THR A 1 87 ? 6.274 0.687 -10.518 1.00 94.31 87 THR A N 1
ATOM 629 C CA . THR A 1 87 ? 6.983 -0.142 -11.509 1.00 94.31 87 THR A CA 1
ATOM 630 C C . THR A 1 87 ? 8.459 0.227 -11.645 1.00 94.31 87 THR A C 1
ATOM 632 O O . THR A 1 87 ? 9.156 -0.359 -12.469 1.00 94.31 87 THR A O 1
ATOM 635 N N . MET A 1 88 ? 8.940 1.226 -10.903 1.00 95.12 88 MET A N 1
ATOM 636 C CA . MET A 1 88 ? 10.362 1.545 -10.858 1.00 95.12 88 MET A CA 1
ATOM 637 C C . MET A 1 88 ? 11.123 0.506 -10.034 1.00 95.12 88 MET A C 1
ATOM 639 O O . MET A 1 88 ? 10.611 -0.015 -9.041 1.00 95.12 88 MET A O 1
ATOM 643 N N . LYS A 1 89 ? 12.368 0.259 -10.442 1.00 94.94 89 LYS A N 1
ATOM 644 C CA . LYS A 1 89 ? 13.333 -0.508 -9.657 1.00 94.94 89 LYS A CA 1
ATOM 645 C C . LYS A 1 89 ? 13.740 0.249 -8.408 1.00 94.94 89 LYS A C 1
ATOM 647 O O . LYS A 1 89 ? 13.838 1.478 -8.451 1.00 94.94 89 LYS A O 1
ATOM 652 N N . ARG A 1 90 ? 14.076 -0.482 -7.348 1.00 93.81 90 ARG A N 1
ATOM 653 C CA . ARG A 1 90 ? 14.527 0.104 -6.078 1.00 93.81 90 ARG A CA 1
ATOM 654 C C . ARG A 1 90 ? 15.722 1.044 -6.256 1.00 93.81 90 ARG A C 1
ATOM 656 O O . ARG A 1 90 ? 15.696 2.168 -5.777 1.00 93.81 90 ARG A O 1
ATOM 663 N N . GLU A 1 91 ? 16.719 0.631 -7.038 1.00 93.31 91 GLU A N 1
ATOM 664 C CA . GLU A 1 91 ? 17.929 1.425 -7.327 1.00 93.31 91 GLU A CA 1
ATOM 665 C C . GLU A 1 91 ? 17.657 2.770 -8.027 1.00 93.31 91 GLU A C 1
ATOM 667 O O . GLU A 1 91 ? 18.491 3.670 -7.986 1.00 93.31 91 GLU A O 1
ATOM 672 N N . ALA A 1 92 ? 16.499 2.909 -8.680 1.00 92.38 92 ALA A N 1
ATOM 673 C CA . ALA A 1 92 ? 16.097 4.126 -9.378 1.00 92.38 92 ALA A CA 1
ATOM 674 C C . ALA A 1 92 ? 15.259 5.070 -8.498 1.00 92.38 92 ALA A C 1
ATOM 676 O O . ALA A 1 92 ? 14.887 6.154 -8.952 1.00 92.38 92 ALA A O 1
ATOM 677 N N . LEU A 1 93 ? 14.921 4.666 -7.269 1.00 91.44 93 LEU A N 1
ATOM 678 C CA . LEU A 1 93 ? 14.153 5.484 -6.339 1.00 91.44 93 LEU A CA 1
ATOM 679 C C . LEU A 1 93 ? 15.061 6.439 -5.568 1.00 91.44 93 LEU A C 1
ATOM 681 O O . LEU A 1 93 ? 16.038 6.040 -4.947 1.00 91.44 93 LEU A O 1
ATOM 685 N N . THR A 1 94 ? 14.685 7.714 -5.560 1.00 88.44 94 THR A N 1
ATOM 686 C CA . THR A 1 94 ? 15.378 8.771 -4.809 1.00 88.44 94 THR A CA 1
ATOM 687 C C . THR A 1 94 ? 14.736 9.073 -3.458 1.00 88.44 94 THR A C 1
ATOM 689 O O . THR A 1 94 ? 15.379 9.647 -2.588 1.00 88.44 94 THR A O 1
ATOM 692 N N . ASP A 1 95 ? 13.467 8.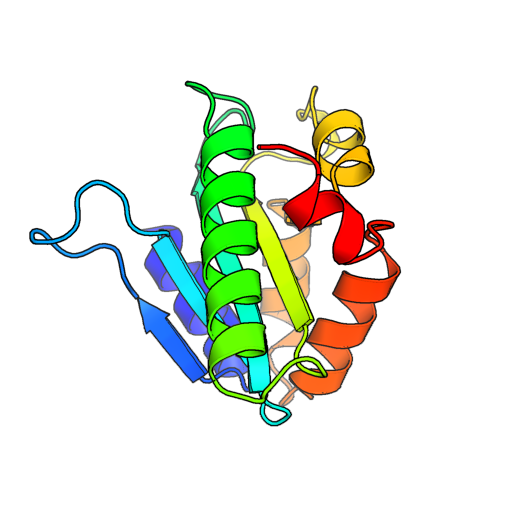700 -3.277 1.00 89.00 95 ASP A N 1
ATOM 693 C CA . ASP A 1 95 ? 12.637 9.117 -2.139 1.00 89.00 95 ASP A CA 1
ATOM 694 C C . ASP A 1 95 ? 12.212 7.944 -1.232 1.00 89.00 95 ASP A C 1
ATOM 696 O O . ASP A 1 95 ? 11.341 8.117 -0.380 1.00 89.00 95 ASP A O 1
ATOM 7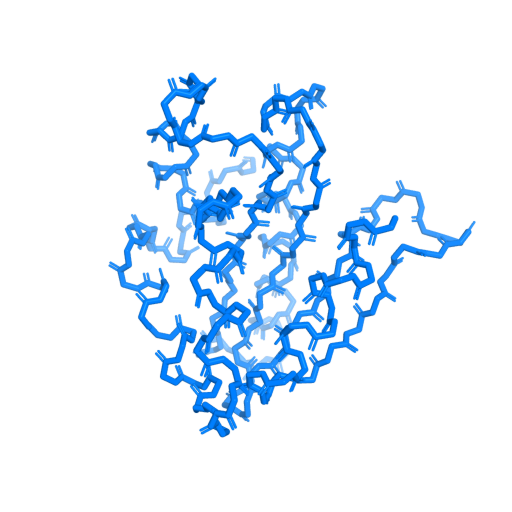00 N N . GLU A 1 96 ? 12.770 6.739 -1.408 1.00 89.50 96 GLU A N 1
ATOM 701 C CA . GLU A 1 96 ? 12.354 5.540 -0.653 1.00 89.50 96 GLU A CA 1
ATOM 702 C C . GLU A 1 96 ? 12.595 5.696 0.857 1.00 89.50 96 GLU A C 1
ATOM 704 O O . GLU A 1 96 ? 11.702 5.414 1.659 1.00 89.50 96 GLU A O 1
ATOM 709 N N . GLU A 1 97 ? 13.760 6.216 1.256 1.00 88.06 97 GLU A N 1
ATOM 710 C CA . GLU A 1 97 ? 14.079 6.487 2.665 1.00 88.06 97 GLU A CA 1
ATOM 711 C C . GLU A 1 97 ? 13.158 7.561 3.259 1.00 88.06 97 GLU A C 1
ATOM 713 O O . GLU A 1 97 ? 12.655 7.425 4.377 1.00 88.06 97 GLU A O 1
ATOM 718 N N . LEU A 1 98 ? 12.872 8.617 2.490 1.00 87.75 98 LEU A N 1
ATOM 719 C CA . LEU A 1 98 ? 11.941 9.667 2.897 1.00 87.75 98 LEU A CA 1
ATOM 720 C C . LEU A 1 98 ? 10.520 9.115 3.086 1.00 87.75 98 LEU A C 1
ATOM 722 O O . LEU A 1 98 ? 9.852 9.471 4.052 1.00 87.75 98 LEU A O 1
ATOM 726 N N . ALA A 1 99 ? 10.050 8.248 2.190 1.00 90.06 99 ALA A N 1
ATOM 727 C CA . ALA A 1 99 ? 8.748 7.601 2.319 1.00 90.06 99 ALA A CA 1
ATOM 728 C C . ALA A 1 99 ? 8.708 6.676 3.549 1.00 90.06 99 ALA A C 1
ATOM 730 O O . ALA A 1 99 ? 7.793 6.777 4.370 1.00 90.06 99 ALA A O 1
ATOM 731 N N . SER A 1 100 ? 9.745 5.857 3.726 1.00 88.69 100 SER A N 1
ATOM 732 C CA . SER A 1 100 ? 9.857 4.898 4.832 1.00 88.69 100 SER A CA 1
ATOM 733 C C . SER A 1 100 ? 9.922 5.589 6.195 1.00 88.69 100 SER A C 1
ATOM 735 O O . SER A 1 100 ? 9.239 5.171 7.128 1.00 88.69 100 SER A O 1
ATOM 737 N N . SER A 1 101 ? 10.669 6.695 6.308 1.00 87.06 101 SER A N 1
ATOM 738 C CA . SER A 1 101 ? 10.733 7.506 7.537 1.00 87.06 101 SER A CA 1
ATOM 739 C C . SER A 1 101 ? 9.396 8.152 7.916 1.00 87.06 101 SER A C 1
ATOM 741 O O . SER A 1 101 ? 9.177 8.467 9.082 1.00 87.06 101 SER A O 1
ATOM 743 N N . LYS A 1 102 ? 8.480 8.314 6.954 1.00 88.19 102 LYS A N 1
ATOM 744 C CA . LYS A 1 102 ? 7.104 8.777 7.185 1.00 88.19 102 LYS A CA 1
ATOM 745 C C . LYS A 1 102 ? 6.114 7.635 7.407 1.00 88.19 102 LYS A C 1
ATOM 747 O O . LYS A 1 102 ? 4.918 7.886 7.518 1.00 88.19 102 LYS A O 1
ATOM 752 N N . GLY A 1 103 ? 6.590 6.392 7.438 1.00 90.75 103 GLY A N 1
ATOM 753 C CA . GLY A 1 103 ? 5.747 5.226 7.649 1.00 90.75 103 GLY A CA 1
ATOM 754 C C . GLY A 1 103 ? 5.035 4.701 6.406 1.00 90.75 103 GLY A C 1
ATOM 755 O O . GLY A 1 103 ? 4.105 3.910 6.532 1.00 90.75 103 GLY A O 1
ATOM 756 N N . ILE A 1 104 ? 5.444 5.141 5.215 1.00 93.88 104 ILE A N 1
ATOM 757 C CA . ILE A 1 104 ? 4.907 4.651 3.946 1.00 93.88 104 ILE A CA 1
ATOM 758 C C . ILE A 1 104 ? 5.731 3.449 3.500 1.00 93.88 104 ILE A C 1
ATOM 760 O O . ILE A 1 104 ? 6.947 3.555 3.346 1.00 93.88 104 ILE A O 1
ATOM 764 N N . TYR A 1 105 ? 5.070 2.326 3.226 1.00 94.94 105 TYR A N 1
ATOM 765 C CA . TYR A 1 105 ? 5.733 1.187 2.602 1.00 94.94 105 TYR A CA 1
ATOM 766 C C . TYR A 1 105 ? 5.837 1.405 1.090 1.00 94.94 105 TYR A C 1
ATOM 768 O O . TYR A 1 105 ? 4.841 1.730 0.440 1.00 94.94 105 TYR A O 1
ATOM 776 N N . VAL A 1 106 ? 7.028 1.213 0.521 1.00 95.19 106 VAL A N 1
ATOM 777 C CA . VAL A 1 106 ? 7.260 1.317 -0.924 1.00 95.19 106 VAL A CA 1
ATOM 778 C C . VAL A 1 106 ? 7.466 -0.080 -1.503 1.00 95.19 106 VAL A C 1
ATOM 780 O O . VAL A 1 106 ? 8.472 -0.729 -1.230 1.00 95.19 106 VAL A O 1
ATOM 783 N N . ALA A 1 107 ? 6.511 -0.536 -2.310 1.00 95.44 107 ALA A N 1
ATOM 784 C CA . ALA A 1 107 ? 6.608 -1.775 -3.072 1.00 95.44 107 ALA A CA 1
ATOM 785 C C . ALA A 1 107 ? 7.116 -1.471 -4.485 1.00 95.44 107 ALA A C 1
ATOM 787 O O . ALA A 1 107 ? 6.464 -0.746 -5.243 1.00 95.44 107 ALA A O 1
ATOM 788 N N . THR A 1 108 ? 8.276 -2.014 -4.840 1.00 95.62 108 THR A N 1
ATOM 789 C CA . THR A 1 108 ? 8.923 -1.779 -6.140 1.00 95.62 108 THR A CA 1
ATOM 790 C C . THR A 1 108 ? 8.557 -2.857 -7.160 1.00 95.62 108 THR A C 1
ATOM 792 O O . THR A 1 108 ? 7.847 -3.816 -6.840 1.00 95.62 108 THR A O 1
ATOM 795 N N . CYS A 1 109 ? 9.046 -2.745 -8.400 1.00 94.06 109 CYS A N 1
ATOM 796 C CA . CYS A 1 109 ? 8.797 -3.791 -9.395 1.00 94.06 109 CYS A CA 1
ATOM 797 C C . CYS A 1 109 ? 9.369 -5.149 -8.962 1.00 94.06 109 CYS A C 1
ATOM 799 O O . CYS A 1 109 ? 8.729 -6.172 -9.183 1.00 94.06 109 CYS A O 1
ATOM 801 N N . GLU A 1 110 ? 10.519 -5.162 -8.287 1.00 95.69 110 GLU A N 1
ATOM 802 C CA . GLU A 1 110 ? 11.128 -6.384 -7.760 1.00 95.69 110 GLU A CA 1
ATOM 803 C C . GLU A 1 110 ? 10.244 -7.043 -6.689 1.00 95.69 110 GLU A C 1
ATOM 805 O O . GLU A 1 110 ? 10.139 -8.270 -6.635 1.00 95.69 110 GLU A O 1
ATOM 810 N N . ASP A 1 111 ? 9.561 -6.247 -5.858 1.00 94.12 111 ASP A N 1
ATOM 811 C CA . ASP A 1 111 ? 8.590 -6.773 -4.897 1.00 94.12 111 ASP A CA 1
ATOM 812 C C . ASP A 1 111 ? 7.360 -7.346 -5.592 1.00 94.12 111 ASP A C 1
ATOM 814 O O . ASP A 1 111 ? 6.907 -8.424 -5.219 1.00 94.12 111 ASP A O 1
ATOM 818 N N . LEU A 1 112 ? 6.839 -6.674 -6.621 1.00 92.75 112 LEU A N 1
ATOM 819 C CA . LEU A 1 112 ? 5.710 -7.189 -7.398 1.00 92.75 112 LEU A CA 1
ATOM 820 C C . LEU A 1 112 ? 6.046 -8.519 -8.075 1.00 92.75 112 LEU A C 1
ATOM 822 O O . LEU A 1 112 ? 5.246 -9.450 -8.009 1.00 92.75 112 LEU A O 1
ATOM 826 N N . GLU A 1 113 ? 7.227 -8.630 -8.681 1.00 92.56 113 GLU A N 1
ATOM 827 C CA . GLU A 1 113 ? 7.708 -9.869 -9.297 1.00 92.56 113 GLU A CA 1
ATOM 828 C C . GLU A 1 113 ? 7.841 -10.991 -8.263 1.00 92.56 113 GLU A C 1
ATOM 830 O O . GLU A 1 113 ? 7.347 -12.102 -8.471 1.00 92.56 113 GLU A O 1
ATOM 835 N N . ARG A 1 114 ? 8.463 -10.700 -7.116 1.00 91.69 114 ARG A N 1
ATOM 836 C CA . ARG A 1 114 ? 8.613 -11.661 -6.021 1.00 91.69 114 ARG A CA 1
ATOM 837 C C . ARG A 1 114 ? 7.256 -12.133 -5.498 1.00 91.69 114 ARG A C 1
ATOM 839 O O . ARG A 1 114 ? 7.028 -13.336 -5.401 1.00 91.69 114 ARG A O 1
ATOM 846 N N . LEU A 1 115 ? 6.351 -11.205 -5.194 1.00 90.12 115 LEU A N 1
ATOM 847 C CA . LEU A 1 115 ? 5.025 -11.518 -4.664 1.00 90.12 115 LEU A CA 1
ATOM 848 C C . LEU A 1 115 ? 4.177 -12.295 -5.682 1.00 90.12 115 LEU A C 1
ATOM 850 O O . LEU A 1 115 ? 3.501 -13.256 -5.322 1.00 90.12 115 LEU A O 1
ATOM 854 N N . ALA A 1 116 ? 4.241 -11.937 -6.966 1.00 89.12 116 ALA A N 1
ATOM 855 C CA . ALA A 1 116 ? 3.558 -12.685 -8.017 1.00 89.12 116 ALA A CA 1
ATOM 856 C C . ALA A 1 116 ? 4.050 -14.141 -8.084 1.00 89.12 116 ALA A C 1
ATOM 858 O O . ALA A 1 116 ? 3.233 -15.059 -8.142 1.00 89.12 116 ALA A O 1
ATOM 859 N N . ASN A 1 117 ? 5.361 -14.369 -7.987 1.00 87.69 117 ASN A N 1
ATOM 860 C CA . ASN A 1 117 ? 5.937 -15.717 -7.988 1.00 87.69 117 ASN A CA 1
ATOM 861 C C . ASN A 1 117 ? 5.588 -16.523 -6.721 1.00 87.69 117 ASN A C 1
ATOM 863 O O . ASN A 1 117 ? 5.409 -17.738 -6.787 1.00 87.69 117 ASN A O 1
ATOM 867 N N . GLU A 1 118 ? 5.459 -15.862 -5.570 1.00 84.88 118 GLU A N 1
ATOM 868 C CA . GLU A 1 118 ? 5.067 -16.490 -4.300 1.00 84.88 118 GLU A CA 1
ATOM 869 C C . GLU A 1 118 ? 3.555 -16.783 -4.196 1.00 84.88 118 GLU A C 1
ATOM 871 O O . GLU A 1 118 ? 3.149 -17.599 -3.367 1.00 84.88 118 GLU A O 1
ATOM 876 N N . SER A 1 119 ? 2.719 -16.156 -5.033 1.00 78.12 119 SER A N 1
ATOM 877 C CA . SER A 1 119 ? 1.247 -16.249 -4.974 1.00 78.12 119 SER A CA 1
ATOM 878 C C . SER A 1 119 ? 0.656 -17.606 -5.391 1.00 78.12 119 SER A C 1
ATOM 880 O O . SER A 1 119 ? -0.549 -17.821 -5.278 1.00 78.12 119 SER A O 1
ATOM 882 N N . ILE A 1 120 ? 1.497 -18.547 -5.838 1.00 73.12 120 ILE A N 1
ATOM 883 C CA . ILE A 1 120 ? 1.092 -19.900 -6.261 1.00 73.12 120 ILE A CA 1
ATOM 884 C C . ILE A 1 120 ? 0.520 -20.712 -5.082 1.00 73.12 120 ILE A C 1
ATOM 886 O O . ILE A 1 120 ? -0.311 -21.599 -5.280 1.00 73.12 120 ILE A O 1
ATOM 890 N N . ILE A 1 121 ? 0.943 -20.404 -3.852 1.00 72.94 121 ILE A N 1
ATOM 891 C CA . ILE A 1 121 ? 0.421 -21.009 -2.621 1.00 72.94 121 ILE A CA 1
ATOM 892 C C . ILE A 1 121 ? -0.406 -19.951 -1.886 1.00 72.94 121 ILE A C 1
ATOM 894 O O . ILE A 1 121 ? 0.112 -18.853 -1.681 1.00 72.94 121 ILE A O 1
ATOM 898 N N . PRO A 1 122 ? -1.638 -20.261 -1.429 1.00 67.00 122 PRO A N 1
ATOM 899 C CA . PRO A 1 122 ? -2.434 -19.331 -0.635 1.00 67.00 122 PRO A CA 1
ATOM 900 C C . PRO A 1 122 ? -1.625 -18.766 0.538 1.00 67.00 122 PRO A C 1
ATOM 902 O O . PRO A 1 122 ? -1.097 -19.515 1.366 1.00 67.00 122 PRO A O 1
ATOM 905 N N . ARG A 1 123 ? -1.499 -17.438 0.589 1.00 77.38 123 ARG A N 1
ATOM 906 C CA . ARG A 1 123 ? -0.760 -16.727 1.640 1.00 77.38 123 ARG A CA 1
ATOM 907 C C . ARG A 1 123 ? -1.722 -16.263 2.730 1.00 77.38 123 ARG A C 1
ATOM 909 O O . ARG A 1 123 ? -2.921 -16.122 2.510 1.00 77.38 123 ARG A O 1
ATOM 916 N N . ASN A 1 124 ? -1.184 -16.050 3.926 1.00 84.75 124 ASN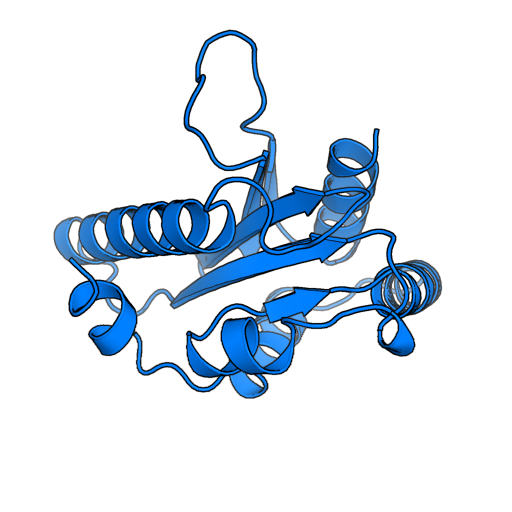 A N 1
ATOM 917 C CA . ASN A 1 124 ? -1.929 -15.474 5.036 1.00 84.75 124 ASN A CA 1
ATOM 918 C C . ASN A 1 124 ? -1.835 -13.940 4.951 1.00 84.75 124 ASN A C 1
ATOM 920 O O . ASN A 1 124 ? -0.755 -13.378 5.150 1.00 84.75 124 ASN A O 1
ATOM 924 N N . ALA A 1 125 ? -2.955 -13.280 4.648 1.00 85.94 125 ALA A N 1
ATOM 925 C CA . ALA A 1 125 ? -3.035 -11.825 4.509 1.00 85.94 125 ALA A CA 1
ATOM 926 C C . ALA A 1 125 ? -2.630 -11.078 5.785 1.00 85.94 125 ALA A C 1
ATOM 928 O O . ALA A 1 125 ? -1.918 -10.081 5.700 1.00 85.94 125 ALA A O 1
ATOM 929 N N . ASP A 1 126 ? -3.018 -11.572 6.964 1.00 90.56 126 ASP A N 1
ATOM 930 C CA . ASP A 1 126 ? -2.632 -10.956 8.235 1.00 90.56 126 ASP A CA 1
ATOM 931 C C . ASP A 1 126 ? -1.117 -11.047 8.440 1.00 90.56 126 ASP A C 1
ATOM 933 O O . ASP A 1 126 ? -0.473 -10.066 8.796 1.00 90.56 126 ASP A O 1
ATOM 937 N N . GLN A 1 127 ? -0.517 -12.200 8.133 1.00 89.56 127 GLN A N 1
ATOM 938 C CA . GLN A 1 127 ? 0.933 -12.375 8.213 1.00 89.56 127 GLN A CA 1
ATOM 939 C C . GLN A 1 127 ? 1.676 -11.466 7.224 1.00 89.56 127 GLN A C 1
ATOM 941 O O . GLN A 1 127 ? 2.710 -10.891 7.572 1.00 89.56 127 GLN A O 1
ATOM 946 N N . ALA A 1 128 ? 1.164 -11.333 5.998 1.00 88.62 128 ALA A N 1
ATOM 947 C CA . ALA A 1 128 ? 1.725 -10.427 5.003 1.00 88.62 128 ALA A CA 1
ATOM 948 C C . ALA A 1 128 ? 1.633 -8.971 5.481 1.00 88.62 128 ALA A C 1
ATOM 950 O O . ALA A 1 128 ? 2.634 -8.257 5.444 1.00 88.62 128 ALA A O 1
ATOM 951 N N . PHE A 1 129 ? 0.473 -8.559 6.000 1.00 90.69 129 PHE A N 1
ATOM 952 C CA . PHE A 1 129 ? 0.268 -7.224 6.552 1.00 90.69 129 PHE A CA 1
ATOM 953 C C . PHE A 1 129 ? 1.242 -6.934 7.695 1.00 90.69 129 PHE A C 1
ATOM 955 O O . PHE A 1 129 ? 1.938 -5.926 7.658 1.00 90.69 129 PHE A O 1
ATOM 962 N N . GLU A 1 130 ? 1.340 -7.827 8.682 1.00 90.75 130 GLU A N 1
ATOM 963 C CA . GLU A 1 130 ? 2.224 -7.646 9.839 1.00 90.75 130 GLU A CA 1
ATOM 964 C C . GLU A 1 130 ? 3.702 -7.602 9.442 1.00 90.75 130 GLU A C 1
ATOM 966 O O . GLU A 1 130 ? 4.472 -6.815 9.993 1.00 90.75 130 GLU A O 1
ATOM 971 N N . SER A 1 131 ? 4.098 -8.391 8.438 1.00 89.44 131 SER A N 1
ATOM 972 C CA . SER A 1 131 ? 5.461 -8.350 7.903 1.00 89.44 131 SER A CA 1
ATOM 973 C C . SER A 1 131 ? 5.773 -6.970 7.328 1.00 89.44 131 SER A C 1
ATOM 975 O O . SER A 1 131 ? 6.784 -6.379 7.695 1.00 89.44 131 SER A O 1
ATOM 977 N N . LEU A 1 132 ? 4.890 -6.419 6.488 1.00 89.25 132 LEU A N 1
ATOM 978 C CA . LEU A 1 132 ? 5.070 -5.082 5.914 1.00 89.25 132 LEU A CA 1
ATOM 979 C C . LEU A 1 132 ? 5.000 -3.982 6.976 1.00 89.25 132 LEU A C 1
ATOM 981 O O . LEU A 1 132 ? 5.822 -3.069 6.975 1.00 89.25 132 LEU A O 1
ATOM 985 N N . TRP A 1 133 ? 4.061 -4.106 7.912 1.00 87.81 133 TRP A N 1
ATOM 986 C CA . TRP A 1 133 ? 3.907 -3.203 9.046 1.00 87.81 133 TRP A CA 1
ATOM 987 C C . TRP A 1 133 ? 5.184 -3.119 9.885 1.00 87.81 133 TRP A C 1
ATOM 989 O O . TRP A 1 133 ? 5.562 -2.034 10.295 1.00 87.81 133 TRP A O 1
ATOM 999 N N . SER A 1 134 ? 5.884 -4.237 10.101 1.00 87.44 134 SER A N 1
ATOM 1000 C CA . SER A 1 134 ? 7.140 -4.257 10.866 1.00 87.44 134 SER A CA 1
ATOM 1001 C C . SER A 1 134 ? 8.322 -3.569 10.169 1.00 87.44 134 SER A C 1
ATOM 1003 O O . SER A 1 134 ? 9.288 -3.191 10.830 1.00 87.44 134 SER A O 1
ATOM 1005 N N . LEU A 1 135 ? 8.265 -3.418 8.840 1.00 85.69 135 LEU A N 1
ATOM 1006 C CA . LEU A 1 135 ? 9.324 -2.784 8.049 1.00 85.69 135 LEU A CA 1
ATOM 1007 C C . LEU A 1 135 ? 9.211 -1.259 8.075 1.00 85.69 135 LEU A C 1
ATOM 1009 O O . LEU A 1 135 ? 10.219 -0.557 7.977 1.00 85.69 135 LEU A O 1
ATOM 1013 N N . VAL A 1 136 ? 7.992 -0.745 8.222 1.00 81.94 136 VAL A N 1
ATOM 1014 C CA . VAL A 1 136 ? 7.742 0.685 8.366 1.00 81.94 136 VAL A CA 1
ATOM 1015 C C . VAL A 1 136 ? 7.707 1.046 9.849 1.00 81.94 136 VAL A C 1
ATOM 1017 O O . VAL A 1 136 ? 7.055 0.388 10.648 1.00 81.94 136 VAL A O 1
ATOM 1020 N N . HIS A 1 137 ? 8.417 2.100 10.244 1.00 65.69 137 HIS A N 1
ATOM 1021 C CA . HIS A 1 137 ? 8.486 2.527 11.645 1.00 65.69 137 HIS A CA 1
ATOM 1022 C C . HIS A 1 137 ? 7.653 3.794 11.951 1.00 65.69 137 HIS A C 1
ATOM 1024 O O . HIS A 1 137 ? 8.229 4.761 12.448 1.00 65.69 137 HIS A O 1
ATOM 1030 N N . PRO A 1 138 ? 6.324 3.857 11.718 1.00 57.94 138 PRO A N 1
ATOM 1031 C CA . PRO A 1 138 ? 5.502 4.888 12.335 1.00 57.94 138 PRO A CA 1
ATOM 1032 C C . PRO A 1 138 ? 4.732 4.321 13.550 1.00 57.94 138 PRO A C 1
ATOM 1034 O O . PRO A 1 138 ? 3.978 3.352 13.428 1.00 57.94 138 PRO A O 1
ATOM 1037 N N . PRO A 1 139 ? 4.817 4.943 14.736 1.00 61.84 139 PRO A N 1
ATOM 1038 C CA . PRO A 1 139 ? 3.683 4.973 15.650 1.00 61.84 139 PRO A CA 1
ATOM 1039 C C . PRO A 1 139 ? 2.472 5.508 14.878 1.00 61.84 139 PRO A C 1
ATOM 1041 O O . PRO A 1 139 ? 2.584 6.530 14.206 1.00 61.84 139 PRO A O 1
ATOM 1044 N N . GLN A 1 140 ? 1.314 4.857 14.965 1.00 68.12 140 GLN A N 1
ATOM 1045 C CA . GLN A 1 140 ? 0.084 5.350 14.322 1.00 68.12 140 GLN A CA 1
ATOM 1046 C C . GLN A 1 140 ? -0.252 6.790 14.728 1.00 68.12 140 GLN A C 1
ATOM 1048 O O . GLN A 1 140 ? -0.734 7.571 13.915 1.00 68.12 140 GLN A O 1
ATOM 1053 N N . GLU A 1 141 ? 0.132 7.173 15.943 1.00 63.19 141 GLU A N 1
ATOM 1054 C CA . GLU A 1 141 ? 0.085 8.541 16.457 1.00 63.19 141 GLU A CA 1
ATOM 1055 C C . GLU A 1 141 ? 0.797 9.553 15.538 1.00 63.19 141 GLU A C 1
ATOM 1057 O O . GLU A 1 141 ? 0.336 10.680 15.388 1.00 63.19 141 GLU A O 1
ATOM 1062 N N . GLN A 1 142 ? 1.878 9.170 14.847 1.00 67.25 142 GLN A N 1
ATOM 1063 C CA . GLN A 1 142 ? 2.574 10.055 13.905 1.00 67.25 142 GLN A CA 1
ATOM 1064 C C . GLN A 1 142 ? 1.772 10.343 12.631 1.00 67.25 142 GLN A C 1
ATOM 1066 O O . GLN A 1 142 ? 1.986 11.394 12.031 1.00 67.25 142 GLN A O 1
ATOM 1071 N N . LEU A 1 143 ? 0.840 9.470 12.227 1.00 66.62 143 LEU A N 1
ATOM 1072 C CA . LEU A 1 143 ? -0.076 9.766 11.117 1.00 66.62 143 LEU A CA 1
ATOM 1073 C C . LEU A 1 143 ? -1.051 10.890 11.494 1.00 66.62 143 LEU A C 1
ATOM 1075 O 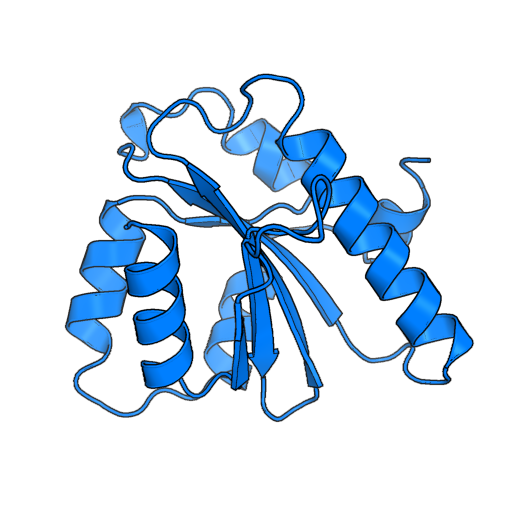O . LEU A 1 143 ? -1.416 11.693 10.641 1.00 66.62 143 LEU A O 1
ATOM 1079 N N . LEU A 1 144 ? -1.430 10.978 12.772 1.00 63.88 144 LEU A N 1
ATOM 1080 C CA . LEU A 1 144 ? -2.322 12.017 13.291 1.00 63.88 144 LEU A CA 1
ATOM 1081 C C . LEU A 1 144 ? -1.600 13.364 13.492 1.00 63.88 144 LEU A C 1
ATOM 1083 O O . LEU A 1 144 ? -2.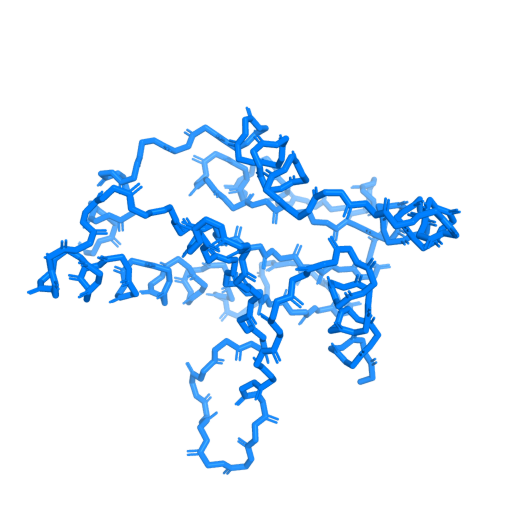224 14.413 13.381 1.00 63.88 144 LEU A O 1
ATOM 1087 N N . LEU A 1 145 ? -0.285 13.347 13.743 1.00 58.41 145 LEU A N 1
ATOM 1088 C CA . LEU A 1 145 ? 0.533 14.542 14.008 1.00 58.41 145 LEU A CA 1
ATOM 1089 C C . LEU A 1 145 ? 0.987 15.313 12.752 1.00 58.41 145 LEU A C 1
ATOM 1091 O O . LEU A 1 145 ? 1.576 16.382 12.890 1.00 58.41 145 LEU A O 1
ATOM 1095 N N . GLN A 1 146 ? 0.764 14.791 11.541 1.00 53.97 146 GLN A N 1
ATOM 1096 C CA . GLN A 1 146 ? 1.180 15.433 10.279 1.00 53.97 146 GLN A CA 1
ATOM 1097 C C . GLN A 1 146 ? 0.097 16.330 9.637 1.00 53.97 146 GLN A C 1
ATOM 1099 O O . GLN A 1 146 ? 0.171 16.598 8.435 1.00 53.97 146 GLN A O 1
ATOM 1104 N N . GLN A 1 147 ? -0.892 16.782 10.418 1.00 49.88 147 GLN A N 1
ATOM 1105 C CA . GLN A 1 147 ? -1.925 17.741 9.992 1.00 49.88 147 GLN A CA 1
ATOM 1106 C C . GLN A 1 147 ? -1.516 19.195 10.249 1.00 49.88 147 GLN A C 1
ATOM 1108 O O . GLN A 1 147 ? -1.010 19.485 11.357 1.00 49.88 147 GLN A O 1
#

Foldseek 3Di:
DVLVLVQVLLVLQPWDKDQPPDPPDPLAARIWTAAPVGAIEREHEDADAQPPPNNLVSLLLNQLVVCVVCVVVPNNVHHYQYEYEYQDDPVPYPCCVVSLQLRYHYHYNVNSVVSVVVSPDHHRSVVVVVVSNVSRDDDSVSSNVSD

Organism: NCBI:txid87883

Secondary structure (DSSP, 8-state):
-HHHHHHHHHHHTT-EEEE--STT-TTS-SEEEE-TT--EEEEEEESS-TTSTTHHHHHHHHHHHHHHHHHHTT-TT--EEEEEEESS-GGG-SSHHHHHHTT-EEE-HHHHHHHHHHTTS---HHHHHHHHHHHS---HHHHHTT-

Sequence (147 aa):
MLEAGVGNLMFMYGFAVNPLSSHFTTDAADLLAVSPNGNVAVIECTTGAINNNGKLSKLLARAAALLEKLEQTGNPHLKVLPVVVTTMKREALTDEELASSKGIYVATCEDLERLANESIIPRNADQAFESLWSLVHPPQEQLLLQQ